Protein AF-V5GCM3-F1 (afdb_monomer)

Structure (mmCIF, N/CA/C/O backbone):
data_AF-V5GCM3-F1
#
_entry.id   AF-V5GCM3-F1
#
loop_
_atom_site.group_PDB
_atom_site.id
_atom_site.type_symbol
_atom_site.label_atom_id
_atom_site.label_alt_id
_atom_site.label_comp_id
_atom_site.label_asym_id
_atom_site.label_entity_id
_atom_site.label_seq_id
_atom_site.pdbx_PDB_ins_code
_atom_site.Cartn_x
_atom_site.Cartn_y
_atom_site.Cartn_z
_atom_site.occupancy
_atom_site.B_iso_or_equiv
_atom_site.auth_seq_id
_atom_site.auth_comp_id
_atom_site.auth_asym_id
_atom_site.auth_atom_id
_atom_site.pdbx_PDB_model_num
ATOM 1 N N . MET A 1 1 ? 3.773 48.897 22.210 1.00 48.25 1 MET A N 1
ATOM 2 C CA . MET A 1 1 ? 3.290 47.614 21.644 1.00 48.25 1 MET A CA 1
ATOM 3 C C . MET A 1 1 ? 1.864 47.351 22.123 1.00 48.25 1 MET A C 1
ATOM 5 O O . MET A 1 1 ? 1.662 47.177 23.318 1.00 48.25 1 MET A O 1
ATOM 9 N N . ALA A 1 2 ? 0.865 47.382 21.236 1.00 51.06 2 ALA A N 1
ATOM 10 C CA . ALA A 1 2 ? -0.542 47.218 21.617 1.00 51.06 2 ALA A CA 1
ATOM 11 C C . ALA A 1 2 ? -0.943 45.730 21.672 1.00 51.06 2 ALA A C 1
ATOM 13 O O . ALA A 1 2 ? -0.817 45.009 20.682 1.00 51.06 2 ALA A O 1
ATOM 14 N N . LYS A 1 3 ? -1.446 45.260 22.822 1.00 57.22 3 LYS A N 1
ATOM 15 C CA . LYS A 1 3 ? -1.990 43.899 22.969 1.00 57.22 3 LYS A CA 1
ATOM 16 C C . LYS A 1 3 ? -3.344 43.802 22.250 1.00 57.22 3 LYS A C 1
ATOM 18 O O . LYS A 1 3 ? -4.313 44.438 22.659 1.00 57.22 3 LYS A O 1
ATOM 23 N N . ARG A 1 4 ? -3.427 42.981 21.195 1.00 59.53 4 ARG A N 1
ATOM 24 C CA . ARG A 1 4 ? -4.690 42.631 20.518 1.00 59.53 4 ARG A CA 1
ATOM 25 C C . ARG A 1 4 ? -5.617 41.890 21.493 1.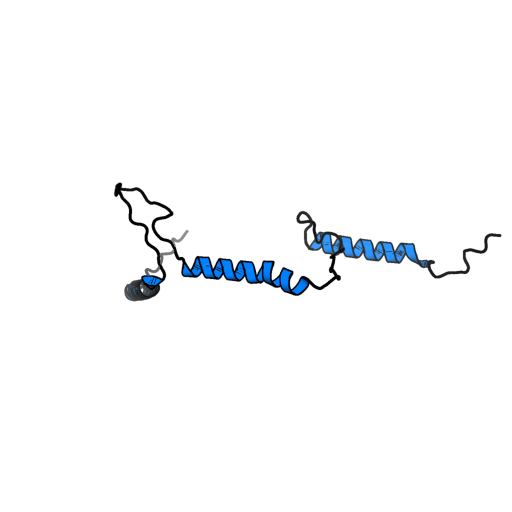00 59.53 4 ARG A C 1
ATOM 27 O O . ARG A 1 4 ? -5.278 40.812 21.973 1.00 59.53 4 ARG A O 1
ATOM 34 N N . LYS A 1 5 ? -6.799 42.451 21.776 1.00 58.69 5 LYS A N 1
ATOM 35 C CA . LYS A 1 5 ? -7.860 41.763 22.532 1.00 58.69 5 LYS A CA 1
ATOM 36 C C . LYS A 1 5 ? -8.508 40.694 21.643 1.00 58.69 5 LYS A C 1
ATOM 38 O O . LYS A 1 5 ? -9.085 41.015 20.607 1.00 58.69 5 LYS A O 1
ATOM 43 N N . ASN A 1 6 ? -8.435 39.430 22.058 1.00 64.94 6 ASN A N 1
ATOM 44 C CA . ASN A 1 6 ? -9.115 38.324 21.381 1.00 64.94 6 ASN A CA 1
ATOM 45 C C . ASN A 1 6 ? -10.638 38.465 21.527 1.00 64.94 6 ASN A C 1
ATOM 47 O O . ASN A 1 6 ? -11.170 38.459 22.638 1.00 64.94 6 ASN A O 1
ATOM 51 N N . LYS A 1 7 ? -11.341 38.571 20.394 1.00 67.69 7 LYS A N 1
ATOM 52 C CA . LYS A 1 7 ? -12.807 38.622 20.334 1.00 67.69 7 LYS A CA 1
ATOM 53 C C . LYS A 1 7 ? -13.359 37.258 20.769 1.00 67.69 7 LYS A C 1
ATOM 55 O O . LYS A 1 7 ? -13.102 36.246 20.115 1.00 67.69 7 LYS A O 1
ATOM 60 N N . ARG A 1 8 ? -14.062 37.210 21.907 1.00 69.81 8 ARG A N 1
ATOM 61 C CA . ARG A 1 8 ? -14.719 35.986 22.397 1.00 69.81 8 ARG A CA 1
ATOM 62 C C . ARG A 1 8 ? -15.796 35.578 21.387 1.00 69.81 8 ARG A C 1
ATOM 64 O O . ARG A 1 8 ? -16.564 36.423 20.936 1.00 69.81 8 ARG A O 1
ATOM 71 N N . LYS A 1 9 ? -15.812 34.302 20.997 1.00 75.94 9 LYS A N 1
ATOM 72 C CA . LYS A 1 9 ? -16.851 33.758 20.110 1.00 75.94 9 LYS A CA 1
ATOM 73 C C . LYS A 1 9 ? -18.193 33.742 20.849 1.00 75.94 9 LYS A C 1
ATOM 75 O O . LYS A 1 9 ? -18.199 33.569 22.066 1.00 75.94 9 LYS A O 1
ATOM 80 N N . SER A 1 10 ? -19.295 33.933 20.123 1.00 82.81 10 SER A N 1
ATOM 81 C CA . SER A 1 10 ? -20.641 33.930 20.706 1.00 82.81 10 SER A CA 1
ATOM 82 C C . SER A 1 10 ? -20.962 32.583 21.358 1.00 82.81 10 SER A C 1
ATOM 84 O O . SER A 1 10 ? -20.473 31.535 20.921 1.00 82.81 10 SER A O 1
ATOM 86 N N . ALA A 1 11 ? -21.781 32.612 22.411 1.00 77.69 11 ALA A N 1
ATOM 87 C CA . ALA A 1 11 ? -22.215 31.408 23.115 1.00 77.69 11 ALA A CA 1
ATOM 88 C C . ALA A 1 11 ? -22.918 30.424 22.160 1.00 77.69 11 ALA A C 1
ATOM 90 O O . ALA A 1 11 ? -22.626 29.229 22.196 1.00 77.69 11 ALA A O 1
ATOM 91 N N . ASP A 1 12 ? -23.713 30.938 21.220 1.00 80.75 12 ASP A N 1
ATOM 92 C CA . ASP A 1 12 ? -24.425 30.142 20.212 1.00 80.75 12 ASP A CA 1
ATOM 93 C C . ASP A 1 12 ? -23.475 29.423 19.249 1.00 80.75 12 ASP A C 1
ATOM 95 O O . ASP A 1 12 ? -23.685 28.262 18.890 1.00 80.75 12 ASP A O 1
ATOM 99 N N . TYR A 1 13 ? -22.360 30.065 18.879 1.00 82.06 13 TYR A N 1
ATOM 100 C CA . TYR A 1 13 ? -21.320 29.425 18.071 1.00 82.06 13 TYR A CA 1
ATOM 101 C C . TYR A 1 13 ? -20.645 28.275 18.833 1.00 82.06 13 TYR A C 1
ATOM 103 O O . TYR A 1 13 ? -20.301 27.243 18.256 1.00 82.06 13 TYR A O 1
ATOM 111 N N . VAL A 1 14 ? -20.439 28.432 20.143 1.00 81.31 14 VAL A N 1
ATOM 112 C CA . VAL A 1 14 ? -19.874 27.367 20.982 1.00 81.31 14 VAL A CA 1
ATOM 113 C C . VAL A 1 14 ? -20.879 26.224 21.162 1.00 81.31 14 VAL A C 1
ATOM 115 O O . VAL A 1 14 ? -20.476 25.061 21.123 1.00 81.31 14 VAL A O 1
ATOM 118 N N . HIS A 1 15 ? -22.170 26.533 21.309 1.00 78.81 15 HIS A N 1
ATOM 119 C CA . HIS A 1 15 ? -23.227 25.540 21.504 1.00 78.81 15 HIS A CA 1
ATOM 120 C C . HIS A 1 15 ? -23.474 24.698 20.244 1.00 78.81 15 HIS A C 1
ATOM 122 O O . HIS A 1 15 ? -23.335 23.476 20.291 1.00 78.81 15 HIS A O 1
ATOM 128 N N . SER A 1 16 ? -23.681 25.345 19.094 1.00 79.00 16 SER A N 1
ATOM 129 C CA . SER A 1 16 ? -23.848 24.677 17.790 1.00 79.00 16 SER A CA 1
ATOM 130 C C . SER A 1 16 ? -22.640 23.809 17.407 1.00 79.00 16 SER A C 1
ATOM 132 O O . SER A 1 16 ? -22.768 22.689 16.897 1.00 79.00 16 SER A O 1
ATOM 134 N N . LYS A 1 17 ? -21.423 24.269 17.725 1.00 75.81 17 LYS A N 1
ATOM 135 C CA . LYS A 1 17 ? -20.209 23.466 17.537 1.00 75.81 17 LYS A CA 1
ATOM 136 C C . LYS A 1 17 ? -20.153 22.254 18.475 1.00 75.81 17 LYS A C 1
ATOM 138 O O . LYS A 1 17 ? -19.615 21.219 18.096 1.00 75.81 17 LYS A O 1
ATOM 143 N N . LYS A 1 18 ? -20.700 22.347 19.687 1.00 71.38 18 LYS A N 1
ATOM 144 C CA . LYS A 1 18 ? -20.746 21.233 20.647 1.00 71.38 18 LYS A CA 1
ATOM 145 C C . LYS A 1 18 ? -21.787 20.181 20.250 1.00 71.38 18 LYS A C 1
ATOM 147 O O . LYS A 1 18 ? -21.514 18.989 20.386 1.00 71.38 18 LYS A O 1
ATOM 152 N N . GLU A 1 19 ? -22.934 20.597 19.721 1.00 67.00 19 GLU A N 1
ATOM 153 C CA . GLU A 1 19 ? -23.985 19.693 19.231 1.00 67.00 19 GLU A CA 1
ATOM 154 C C . GLU A 1 19 ? -23.562 18.925 17.976 1.00 67.00 19 GLU A C 1
ATOM 156 O O . GLU A 1 19 ? -23.672 17.700 17.935 1.00 67.00 19 GLU A O 1
ATOM 161 N N . SER A 1 20 ? -22.961 19.610 17.000 1.00 64.12 20 SER A N 1
ATOM 162 C CA . SER A 1 20 ? -22.442 18.976 15.776 1.00 64.12 20 SER A CA 1
ATOM 163 C C . SER A 1 20 ? -21.286 17.996 16.018 1.00 64.12 20 SER A C 1
ATOM 165 O O . SER A 1 20 ? -21.023 17.127 15.187 1.00 64.12 20 SER A O 1
ATOM 167 N N . VAL A 1 21 ? -20.584 18.109 17.149 1.00 62.62 21 VAL A N 1
ATOM 168 C CA . VAL A 1 21 ? -19.566 17.138 17.580 1.00 62.62 21 VAL A CA 1
ATOM 169 C C . VAL A 1 21 ? -20.207 15.958 18.316 1.00 62.62 21 VAL A C 1
ATOM 171 O O . VAL A 1 21 ? -19.752 14.830 18.150 1.00 62.62 21 VAL A O 1
ATOM 174 N N . LYS A 1 22 ? -21.283 16.169 19.087 1.00 60.91 22 LYS A N 1
ATOM 175 C CA . LYS A 1 22 ? -22.017 15.081 19.755 1.00 60.91 22 LYS A CA 1
ATOM 176 C C . LYS A 1 22 ? -22.709 14.143 18.762 1.00 60.91 22 LYS A C 1
ATOM 178 O O . LYS A 1 22 ? -22.630 12.933 18.949 1.00 60.91 22 LYS A O 1
ATOM 183 N N . SER A 1 23 ? -23.323 14.672 17.702 1.00 59.19 23 SER A N 1
ATOM 184 C CA . SER A 1 23 ? -24.046 13.855 16.713 1.00 59.19 23 SER A CA 1
ATOM 185 C C . SER A 1 23 ? -23.135 12.970 15.854 1.00 59.19 23 SER A C 1
ATOM 187 O O . SER A 1 23 ? -23.561 11.920 15.388 1.00 59.19 23 SER A O 1
ATOM 189 N N . LYS A 1 24 ? -21.857 13.335 15.694 1.00 59.56 24 LYS A N 1
ATOM 190 C CA . LYS A 1 24 ? -20.865 12.544 14.941 1.00 59.56 24 LYS A CA 1
ATOM 191 C C . LYS A 1 24 ? -20.267 11.373 15.728 1.00 59.56 24 LYS A C 1
ATOM 193 O O . LYS A 1 24 ? -19.614 10.522 15.136 1.00 59.56 24 LYS A O 1
ATOM 198 N N . ASN A 1 25 ? -20.456 11.339 17.048 1.00 57.78 25 ASN A N 1
ATOM 199 C CA . ASN A 1 25 ? -19.747 10.417 17.941 1.00 57.78 25 ASN A CA 1
ATOM 200 C C . ASN A 1 25 ? -20.546 9.167 18.331 1.00 57.78 25 ASN A C 1
ATOM 202 O O . ASN A 1 25 ? -19.994 8.289 18.995 1.00 57.78 25 ASN A O 1
ATOM 206 N N . VAL A 1 26 ? -21.813 9.051 17.929 1.00 65.81 26 VAL A N 1
ATOM 207 C CA . VAL A 1 26 ? -22.587 7.821 18.144 1.00 65.81 26 VAL A CA 1
ATOM 208 C C . VAL A 1 26 ? -22.353 6.900 16.952 1.00 65.81 26 VAL A C 1
ATOM 210 O O . VAL A 1 26 ? -23.184 6.767 16.060 1.00 65.81 26 VAL A O 1
ATOM 213 N N . MET A 1 27 ? -21.163 6.301 16.908 1.00 71.75 27 MET A N 1
ATOM 214 C CA . MET A 1 27 ? -20.925 5.155 16.033 1.00 71.75 27 MET A CA 1
ATOM 215 C C . MET A 1 27 ? -21.878 4.035 16.454 1.00 71.75 27 MET A C 1
ATOM 217 O O . MET A 1 27 ? -22.128 3.848 17.649 1.00 71.75 27 MET A O 1
ATOM 221 N N . ASN A 1 28 ? -22.420 3.310 15.480 1.00 84.50 28 ASN A N 1
ATOM 222 C CA . ASN A 1 28 ? -23.341 2.213 15.742 1.00 84.50 28 ASN A CA 1
ATOM 223 C C . ASN A 1 28 ? -22.690 1.206 16.722 1.00 84.50 28 ASN A C 1
ATOM 225 O O . ASN A 1 28 ? -21.566 0.765 16.462 1.00 84.50 28 ASN A O 1
ATOM 229 N N . PRO A 1 29 ? -23.354 0.816 17.829 1.00 88.62 29 PRO A N 1
ATOM 230 C CA . PRO A 1 29 ? -22.801 -0.131 18.798 1.00 88.62 29 PRO A CA 1
ATOM 231 C C . PRO A 1 29 ? -22.311 -1.451 18.186 1.00 88.62 29 PRO A C 1
ATOM 233 O O . PRO A 1 29 ? -21.339 -2.018 18.676 1.00 88.62 29 PRO A O 1
ATOM 236 N N . PHE A 1 30 ? -22.919 -1.914 17.088 1.00 87.56 30 PHE A N 1
ATOM 237 C CA . PHE A 1 30 ? -22.505 -3.140 16.392 1.00 87.56 30 PHE A CA 1
ATOM 238 C C . PHE A 1 30 ? -21.183 -3.006 15.620 1.00 87.56 30 PHE A C 1
ATOM 240 O O . PHE A 1 30 ? -20.575 -4.008 15.238 1.00 87.56 30 PHE A O 1
ATOM 247 N N . GLU A 1 31 ? -20.706 -1.783 15.389 1.00 88.69 31 GLU A N 1
ATOM 248 C CA . GLU A 1 31 ? -19.427 -1.530 14.722 1.00 88.69 31 GLU A CA 1
ATOM 249 C C . GLU A 1 31 ? -18.237 -1.564 15.689 1.00 88.69 31 GLU A C 1
ATOM 251 O O . GLU A 1 31 ? -17.088 -1.628 15.241 1.00 88.69 31 GLU A O 1
ATOM 256 N N . ILE A 1 32 ? -18.496 -1.553 17.001 1.00 89.44 32 ILE A N 1
ATOM 257 C CA . ILE A 1 32 ? -17.484 -1.494 18.056 1.00 89.44 32 ILE A CA 1
ATOM 258 C C . ILE A 1 32 ? -17.474 -2.813 18.832 1.00 89.44 32 ILE A C 1
ATOM 260 O O . ILE A 1 32 ? -18.479 -3.251 19.378 1.00 89.44 32 ILE A O 1
ATOM 264 N N . HIS A 1 33 ? -16.299 -3.424 18.947 1.00 90.56 33 HIS A N 1
ATOM 265 C CA . HIS A 1 33 ? -16.063 -4.524 19.874 1.00 90.56 33 HIS A CA 1
ATOM 266 C C . HIS A 1 33 ? -15.478 -3.972 21.175 1.00 90.56 33 HIS A C 1
ATOM 268 O O . HIS A 1 33 ? -14.441 -3.311 21.141 1.00 90.56 33 HIS A O 1
ATOM 274 N N . VAL A 1 34 ? -16.127 -4.224 22.310 1.00 90.19 34 VAL A N 1
ATOM 275 C CA . VAL A 1 34 ? -15.678 -3.757 23.630 1.00 90.19 34 VAL A CA 1
ATOM 276 C C . VAL A 1 34 ? -15.200 -4.950 24.447 1.00 90.19 34 VAL A C 1
ATOM 278 O O . VAL A 1 34 ? -15.946 -5.909 24.638 1.00 90.19 34 VAL A O 1
ATOM 281 N N . ASN A 1 35 ? -13.971 -4.876 24.953 1.00 89.56 35 ASN A N 1
ATOM 282 C CA . ASN A 1 35 ? -13.419 -5.894 25.838 1.00 89.56 35 ASN A CA 1
ATOM 283 C C . ASN A 1 35 ? -13.872 -5.639 27.279 1.00 89.56 35 ASN A C 1
ATOM 285 O O . ASN A 1 35 ? -13.799 -4.513 27.772 1.00 89.56 35 ASN A O 1
ATOM 289 N N . LYS A 1 36 ? -14.314 -6.690 27.978 1.00 88.56 36 LYS A N 1
ATOM 290 C CA . LYS A 1 36 ? -14.671 -6.596 29.398 1.00 88.56 36 LYS A CA 1
ATOM 291 C C . LYS A 1 36 ? -13.411 -6.690 30.256 1.00 88.56 36 LYS A C 1
ATOM 293 O O . LYS A 1 36 ? -12.714 -7.704 30.235 1.00 88.56 36 LYS A O 1
ATOM 298 N N . GLU A 1 37 ? -13.139 -5.653 31.040 1.00 89.19 37 GLU A N 1
ATOM 299 C CA . GLU A 1 37 ? -12.095 -5.707 32.061 1.00 89.19 37 GLU A CA 1
ATOM 300 C C . GLU A 1 37 ? -12.536 -6.607 33.219 1.00 89.19 37 GLU A C 1
ATOM 302 O O . GLU A 1 37 ? -13.656 -6.493 33.719 1.00 89.19 37 GLU A O 1
ATOM 307 N N . LYS A 1 38 ? -11.649 -7.507 33.658 1.00 89.25 38 LYS A N 1
ATOM 308 C CA . LYS A 1 38 ? -11.912 -8.359 34.828 1.00 89.25 38 LYS A CA 1
ATOM 309 C C . LYS A 1 38 ? -11.858 -7.559 36.133 1.00 89.25 38 LYS A C 1
ATOM 311 O O . LYS A 1 38 ? -12.677 -7.779 37.014 1.00 89.25 38 LYS A O 1
ATOM 316 N N . LEU A 1 39 ? -10.894 -6.642 36.240 1.00 90.06 39 LEU A N 1
ATOM 317 C CA . LEU A 1 39 ? -10.648 -5.802 37.411 1.00 90.06 39 LEU A CA 1
ATOM 318 C C . LEU A 1 39 ? -10.434 -4.361 36.949 1.00 90.06 39 LEU A C 1
ATOM 320 O O . LEU A 1 39 ? -9.523 -4.091 36.165 1.00 90.06 39 LEU A O 1
ATOM 324 N N . ARG A 1 40 ? -11.260 -3.441 37.450 1.00 87.31 40 ARG A N 1
ATOM 325 C CA . ARG A 1 40 ? -11.186 -2.019 37.113 1.00 87.31 40 ARG A CA 1
ATOM 326 C C . ARG A 1 40 ? -10.220 -1.319 38.064 1.00 87.31 40 ARG A C 1
ATOM 328 O O . ARG A 1 40 ? -10.555 -1.065 39.218 1.00 87.31 40 ARG A O 1
ATOM 335 N N . VAL A 1 41 ? -9.034 -0.979 37.568 1.00 89.69 41 VAL A N 1
ATOM 336 C CA . VAL A 1 41 ? -8.042 -0.199 38.322 1.00 89.69 41 VAL A CA 1
ATOM 337 C C . VAL A 1 41 ? -8.235 1.284 38.015 1.00 89.69 41 VAL A C 1
ATOM 339 O O . VAL A 1 41 ? -8.232 1.691 36.852 1.00 89.69 41 VAL A O 1
ATOM 342 N N . LEU A 1 42 ? -8.407 2.107 39.052 1.00 89.88 42 LEU A N 1
ATOM 343 C CA . LEU A 1 42 ? -8.599 3.546 38.882 1.00 89.88 42 LEU A CA 1
ATOM 344 C C . LEU A 1 42 ? -7.364 4.180 38.218 1.00 89.88 42 LEU A C 1
ATOM 346 O O . LEU A 1 42 ? -6.232 3.931 38.619 1.00 89.88 42 LEU A O 1
ATOM 350 N N . GLY A 1 43 ? -7.584 4.995 37.185 1.00 87.62 43 GLY A N 1
ATOM 351 C CA . GLY A 1 43 ? -6.516 5.716 36.482 1.00 87.62 43 GLY A CA 1
ATOM 352 C C . GLY A 1 43 ? -5.789 4.924 35.388 1.00 87.62 43 GLY A C 1
ATOM 353 O O . GLY A 1 43 ? -5.034 5.521 34.619 1.00 87.62 43 GLY A O 1
ATOM 354 N N . LYS A 1 44 ? -6.044 3.618 35.236 1.00 87.88 44 LYS A N 1
ATOM 355 C CA . LYS A 1 44 ? -5.466 2.822 34.145 1.00 87.88 44 LYS A CA 1
ATOM 356 C C . LYS A 1 44 ? -6.256 3.043 32.850 1.00 87.88 44 LYS A C 1
ATOM 358 O O . LYS A 1 44 ? -7.456 2.805 32.806 1.00 87.88 44 LYS A O 1
ATOM 363 N N . LYS A 1 45 ? -5.581 3.496 31.787 1.00 83.69 45 LYS A N 1
ATOM 364 C CA . LYS A 1 45 ? -6.135 3.558 30.422 1.00 83.69 45 LYS A CA 1
ATOM 365 C C . LYS A 1 45 ? -5.498 2.460 29.589 1.00 83.69 45 LYS A C 1
ATOM 367 O O . LYS A 1 45 ? -4.287 2.501 29.361 1.00 83.69 45 LYS A O 1
ATOM 372 N N . GLN A 1 46 ? -6.284 1.493 29.136 1.00 83.44 46 GLN A N 1
ATOM 373 C CA . GLN A 1 46 ? -5.770 0.400 28.330 1.00 83.44 46 GLN A CA 1
ATOM 374 C C . GLN A 1 46 ? -6.028 0.688 26.842 1.00 83.44 46 GLN A C 1
ATOM 376 O O . GLN A 1 46 ? -7.083 1.140 26.408 1.00 83.44 46 GLN A O 1
ATOM 381 N N . LYS A 1 47 ? -4.996 0.491 26.013 1.00 83.31 47 LYS A N 1
ATOM 382 C CA . LYS A 1 47 ? -5.060 0.807 24.571 1.00 83.31 47 LYS A CA 1
ATOM 383 C C . LYS A 1 47 ? -6.027 -0.110 23.807 1.00 83.31 47 LYS A C 1
ATOM 385 O O . LYS A 1 47 ? -6.363 0.170 22.662 1.00 83.31 47 LYS A O 1
ATOM 390 N N . ASN A 1 48 ? -6.463 -1.191 24.450 1.00 85.25 48 ASN A N 1
ATOM 391 C CA . ASN A 1 48 ? -7.144 -2.326 23.841 1.00 85.25 48 ASN A CA 1
ATOM 392 C C . ASN A 1 48 ? -8.592 -2.453 24.348 1.00 85.25 48 ASN A C 1
ATOM 394 O O . ASN A 1 48 ? -9.181 -3.527 24.245 1.00 85.25 48 ASN A O 1
ATOM 398 N N . ASP A 1 49 ? -9.153 -1.395 24.934 1.00 84.69 49 ASP A N 1
ATOM 399 C CA . ASP A 1 49 ? -10.484 -1.428 25.560 1.00 84.69 49 ASP A CA 1
ATOM 400 C C . ASP A 1 49 ? -11.592 -1.603 24.527 1.00 84.69 49 ASP A C 1
ATOM 402 O O . ASP A 1 49 ? -12.619 -2.235 24.783 1.00 84.69 49 ASP A O 1
ATOM 406 N N . ARG A 1 50 ? -11.375 -1.040 23.334 1.00 87.38 50 ARG A N 1
ATOM 407 C CA . ARG A 1 50 ? -12.320 -1.082 22.223 1.00 87.38 50 ARG A CA 1
ATOM 408 C C . ARG A 1 50 ? -11.588 -1.286 20.906 1.00 87.38 50 ARG A C 1
ATOM 410 O O . ARG A 1 50 ? -10.552 -0.673 20.660 1.00 87.38 50 ARG A O 1
ATOM 417 N N . GLY A 1 51 ? -12.154 -2.120 20.046 1.00 90.06 51 GLY A N 1
ATOM 418 C CA . GLY A 1 51 ? -11.728 -2.314 18.667 1.00 90.06 51 GLY A CA 1
ATOM 419 C C . GLY A 1 51 ? -12.844 -1.957 17.693 1.00 90.06 51 GLY A C 1
ATOM 420 O O . GLY A 1 51 ? -14.021 -2.049 18.028 1.00 90.06 51 GLY A O 1
ATOM 421 N N . VAL A 1 52 ? -12.475 -1.590 16.464 1.00 91.88 52 VAL A N 1
ATOM 422 C CA . VAL A 1 52 ? -13.426 -1.347 15.367 1.00 91.88 52 VAL A CA 1
ATOM 423 C C . VAL A 1 52 ? -13.232 -2.430 14.295 1.00 91.88 52 VAL A C 1
ATOM 425 O O . VAL A 1 52 ? -12.469 -2.235 13.339 1.00 91.88 52 VAL A O 1
ATOM 428 N N . PRO A 1 53 ? -13.841 -3.623 14.462 1.00 92.94 53 PRO A N 1
ATOM 429 C CA . PRO A 1 53 ? -13.611 -4.765 13.577 1.00 92.94 53 PRO A CA 1
ATOM 430 C C . PRO A 1 53 ? -13.993 -4.488 12.119 1.00 92.94 53 PRO A C 1
ATOM 432 O O . PRO A 1 53 ? -13.306 -4.970 11.220 1.00 92.94 53 PRO A O 1
ATOM 435 N N . GLY A 1 54 ? -15.037 -3.688 11.863 1.00 93.19 54 GLY A N 1
ATOM 436 C CA . GLY A 1 54 ? -15.462 -3.327 10.504 1.00 93.19 54 GLY A CA 1
ATOM 437 C C . GLY A 1 54 ? -14.359 -2.624 9.707 1.00 93.19 54 GLY A C 1
ATOM 438 O O . GLY A 1 54 ? -13.980 -3.083 8.628 1.00 93.19 54 GLY A O 1
ATOM 439 N N . ILE A 1 55 ? -13.770 -1.573 10.285 1.00 92.19 55 ILE A N 1
ATOM 440 C CA . ILE A 1 55 ? -12.678 -0.805 9.666 1.00 92.19 55 ILE A CA 1
ATOM 441 C C . ILE A 1 55 ? -11.435 -1.680 9.476 1.00 92.19 55 ILE A C 1
ATOM 443 O O . ILE A 1 55 ? -10.817 -1.665 8.410 1.00 92.19 55 ILE A O 1
ATOM 447 N N . SER A 1 56 ? -11.081 -2.481 10.487 1.00 94.38 56 SER A N 1
ATOM 448 C CA . SER A 1 56 ? -9.928 -3.385 10.412 1.00 94.38 56 SER A CA 1
ATOM 449 C C . SER A 1 56 ? -10.072 -4.402 9.271 1.00 94.38 56 SER A C 1
ATOM 451 O O . SER A 1 56 ? -9.162 -4.557 8.449 1.00 94.38 56 SER A O 1
ATOM 453 N N . ARG A 1 57 ? -11.250 -5.033 9.143 1.00 96.31 57 ARG A N 1
ATOM 454 C CA . ARG A 1 57 ? -11.557 -5.960 8.042 1.00 96.31 57 ARG A CA 1
ATOM 455 C C . ARG A 1 57 ? -11.525 -5.267 6.683 1.00 96.31 57 ARG A C 1
ATOM 457 O O . ARG A 1 57 ? -10.914 -5.800 5.757 1.00 96.31 57 ARG A O 1
ATOM 464 N N . ALA A 1 58 ? -12.120 -4.080 6.563 1.00 96.69 58 ALA A N 1
ATOM 465 C CA . ALA A 1 58 ? -12.108 -3.309 5.322 1.00 96.69 58 ALA A CA 1
ATOM 466 C C . ALA A 1 58 ? -10.674 -2.976 4.877 1.00 96.69 58 ALA A C 1
ATOM 468 O O . ALA A 1 58 ? -10.311 -3.219 3.724 1.00 96.69 58 ALA A O 1
ATOM 469 N N . LYS A 1 59 ? -9.821 -2.526 5.806 1.00 97.38 59 LYS A N 1
ATOM 470 C CA . LYS A 1 59 ? -8.399 -2.258 5.549 1.00 97.38 59 LYS A CA 1
ATOM 471 C C . LYS A 1 59 ? -7.647 -3.520 5.118 1.00 97.38 59 LYS A C 1
ATOM 473 O O . LYS A 1 59 ? -6.848 -3.473 4.183 1.00 97.38 59 LYS A O 1
ATOM 478 N N . ALA A 1 60 ? -7.912 -4.660 5.757 1.00 98.00 60 ALA A N 1
ATOM 479 C CA . ALA A 1 60 ? -7.309 -5.935 5.372 1.00 98.00 60 ALA A CA 1
ATOM 480 C C . ALA A 1 60 ? -7.732 -6.372 3.958 1.00 98.00 60 ALA A C 1
ATOM 482 O O . ALA A 1 60 ? -6.892 -6.805 3.171 1.00 98.00 60 ALA A O 1
ATOM 483 N N . ILE A 1 61 ? -9.011 -6.215 3.601 1.00 98.00 61 ILE A N 1
ATOM 484 C CA . ILE A 1 61 ? -9.512 -6.487 2.245 1.00 98.00 61 ILE A CA 1
ATOM 485 C C . ILE A 1 61 ? -8.855 -5.548 1.231 1.00 98.00 61 ILE A C 1
ATOM 487 O O . ILE A 1 61 ? -8.388 -6.011 0.193 1.00 98.00 61 ILE A O 1
ATOM 491 N N . GLN A 1 62 ? -8.759 -4.250 1.531 1.00 98.12 62 GLN A N 1
ATOM 492 C CA . GLN A 1 62 ? -8.055 -3.298 0.674 1.00 98.12 62 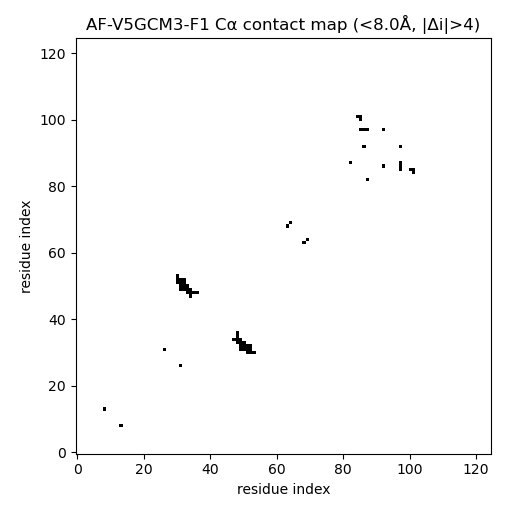GLN A CA 1
ATOM 493 C C . GLN A 1 62 ? -6.599 -3.721 0.467 1.00 98.12 62 GLN A C 1
ATOM 495 O O . GLN A 1 62 ? -6.159 -3.788 -0.677 1.00 98.12 62 GLN A O 1
ATOM 500 N N . LYS A 1 63 ? -5.874 -4.110 1.522 1.00 98.06 63 LYS A N 1
ATOM 501 C CA . LYS A 1 63 ? -4.497 -4.613 1.393 1.00 98.06 63 LYS A CA 1
ATOM 502 C C . LYS A 1 63 ? -4.418 -5.810 0.438 1.00 98.06 63 LYS A C 1
ATOM 504 O O . LYS A 1 63 ? -3.611 -5.783 -0.485 1.00 98.06 63 LYS A O 1
ATOM 509 N N . ARG A 1 64 ? -5.308 -6.801 0.581 1.00 98.19 64 ARG A N 1
ATOM 510 C CA . ARG A 1 64 ? -5.378 -7.966 -0.327 1.00 98.19 64 ARG A CA 1
ATOM 511 C C . ARG A 1 64 ? -5.678 -7.572 -1.775 1.00 98.19 64 ARG A C 1
ATOM 513 O O . ARG A 1 64 ? -5.086 -8.138 -2.687 1.00 98.19 64 ARG A O 1
ATOM 520 N N . LYS A 1 65 ? -6.550 -6.580 -1.997 1.00 97.81 65 LYS A N 1
ATOM 521 C CA . LYS A 1 65 ? -6.837 -6.041 -3.340 1.00 97.81 65 LYS A CA 1
ATOM 522 C C . LYS A 1 65 ? -5.605 -5.400 -3.998 1.00 97.81 65 LYS A C 1
ATOM 524 O O . LYS A 1 65 ? -5.504 -5.423 -5.218 1.00 97.81 65 LYS A O 1
ATOM 529 N N . HIS A 1 66 ? -4.681 -4.836 -3.219 1.00 97.12 66 HIS A N 1
ATOM 530 C CA . HIS A 1 66 ? -3.477 -4.192 -3.757 1.00 97.12 66 HIS A CA 1
ATOM 531 C C . HIS A 1 66 ? -2.303 -5.166 -3.938 1.00 97.12 66 HIS A C 1
ATOM 533 O O . HIS A 1 66 ? -1.482 -4.949 -4.827 1.00 97.12 66 HIS A O 1
ATOM 539 N N . THR A 1 67 ? -2.226 -6.226 -3.125 1.00 96.44 67 THR A N 1
ATOM 540 C CA . THR A 1 67 ? -1.153 -7.233 -3.188 1.00 96.44 67 THR A CA 1
ATOM 541 C C . THR A 1 67 ? -1.611 -8.497 -3.919 1.00 96.44 67 THR A C 1
ATOM 543 O O . THR A 1 67 ? -1.401 -8.620 -5.123 1.00 96.44 67 THR A O 1
ATOM 546 N N . LEU A 1 68 ? -2.336 -9.383 -3.231 1.00 97.12 68 LEU A N 1
ATOM 547 C CA . LEU A 1 68 ? -2.715 -10.715 -3.712 1.00 97.12 68 LEU A CA 1
ATOM 548 C C . LEU A 1 68 ? -3.527 -10.668 -5.005 1.00 97.12 68 LEU A C 1
ATOM 550 O O . LEU A 1 68 ? -3.288 -11.447 -5.916 1.00 97.12 68 LEU A O 1
ATOM 554 N N . LEU A 1 69 ? -4.479 -9.740 -5.119 1.00 97.44 69 L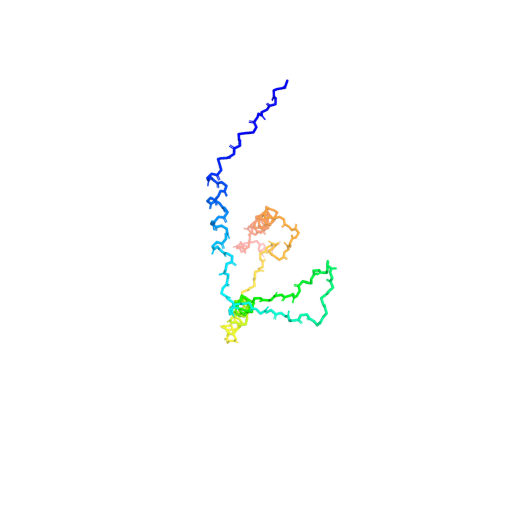EU A N 1
ATOM 555 C CA . LEU A 1 69 ? -5.277 -9.616 -6.341 1.00 97.44 69 LEU A CA 1
ATOM 556 C C . LEU A 1 69 ? -4.415 -9.190 -7.538 1.00 97.44 69 LEU A C 1
ATOM 558 O O . LEU A 1 69 ? -4.664 -9.623 -8.662 1.00 97.44 69 LEU A O 1
ATOM 562 N N . LYS A 1 70 ? -3.413 -8.335 -7.312 1.00 95.06 70 LYS A N 1
ATOM 563 C CA . LYS A 1 70 ? -2.485 -7.906 -8.362 1.00 95.06 70 LYS A CA 1
ATOM 564 C C . LYS A 1 70 ? -1.590 -9.065 -8.800 1.00 95.06 70 LYS A C 1
ATOM 566 O O . LYS A 1 70 ? -1.392 -9.241 -9.998 1.00 95.06 70 LYS A O 1
ATOM 571 N N . GLU A 1 71 ? -1.106 -9.853 -7.845 1.00 93.44 71 GLU A N 1
ATOM 572 C CA . GLU A 1 71 ? -0.320 -11.068 -8.089 1.00 93.44 71 GLU A CA 1
ATOM 573 C C . GLU A 1 71 ? -1.140 -12.122 -8.841 1.00 93.44 71 GLU A C 1
ATOM 575 O O . GLU A 1 71 ? -0.699 -12.611 -9.874 1.00 93.44 71 GLU A O 1
ATOM 580 N N . TYR A 1 72 ? -2.374 -12.384 -8.406 1.00 96.56 72 TYR A N 1
ATOM 581 C CA . TYR A 1 72 ? -3.289 -13.322 -9.058 1.00 96.56 72 TYR A CA 1
ATOM 582 C C . TYR A 1 72 ? -3.574 -12.941 -10.518 1.00 96.56 72 TYR A C 1
ATOM 584 O O . TYR A 1 72 ? -3.450 -13.769 -11.415 1.00 96.56 72 TYR A O 1
ATOM 592 N N . LYS A 1 73 ? -3.856 -11.659 -10.792 1.00 94.25 73 LYS A N 1
ATOM 593 C CA . LYS A 1 73 ? -4.022 -11.147 -12.168 1.00 94.25 73 LYS A CA 1
ATOM 594 C C . LYS A 1 73 ? -2.757 -11.283 -13.028 1.00 94.25 73 LYS A C 1
ATOM 596 O O . LYS A 1 73 ? -2.842 -11.206 -14.254 1.00 94.25 73 LYS A O 1
ATOM 601 N N . GLY A 1 74 ? -1.591 -11.405 -12.398 1.00 92.62 74 GLY A N 1
ATOM 602 C CA . GLY A 1 74 ? -0.299 -11.601 -13.047 1.00 92.62 74 GLY A CA 1
ATOM 603 C C . GLY A 1 74 ? 0.164 -13.057 -13.109 1.00 92.62 74 GLY A C 1
ATOM 604 O O . GLY A 1 74 ? 1.186 -13.298 -13.735 1.00 92.62 74 GLY A O 1
ATOM 605 N N . LEU A 1 75 ? -0.558 -14.013 -12.510 1.00 92.69 75 LEU A N 1
ATOM 606 C CA . LEU A 1 75 ? -0.090 -15.394 -12.323 1.00 92.69 75 LEU A CA 1
ATOM 607 C C . LEU A 1 75 ? 0.282 -16.088 -13.642 1.00 92.69 75 LEU A C 1
ATOM 609 O O . LEU A 1 75 ? 1.286 -16.785 -13.713 1.00 92.69 75 LEU A O 1
ATOM 613 N N . HIS A 1 76 ? -0.502 -15.857 -14.695 1.00 94.31 76 HIS A N 1
ATOM 614 C CA . HIS A 1 76 ? -0.280 -16.445 -16.021 1.00 94.31 76 HIS A CA 1
ATOM 615 C C . HIS A 1 76 ? 0.492 -15.520 -16.978 1.00 94.31 76 HIS A C 1
ATOM 617 O O . HIS A 1 76 ? 0.545 -15.776 -18.178 1.00 94.31 76 HIS A O 1
ATOM 623 N N . LYS A 1 77 ? 1.070 -14.420 -16.477 1.00 93.31 77 LYS A N 1
ATOM 624 C CA . LYS A 1 77 ? 1.855 -13.482 -17.285 1.00 93.31 77 LYS A CA 1
ATOM 625 C C . LYS A 1 77 ? 3.342 -13.761 -17.108 1.00 93.31 77 LYS A C 1
ATOM 627 O O . LYS A 1 77 ? 3.874 -13.643 -16.011 1.00 93.31 77 LYS A O 1
ATOM 632 N N . SER A 1 78 ? 4.027 -14.062 -18.206 1.00 91.06 78 SER A N 1
ATOM 633 C CA . SER A 1 78 ? 5.484 -14.238 -18.225 1.00 91.06 78 SER A CA 1
ATOM 634 C C . SER A 1 78 ? 6.251 -12.911 -18.320 1.00 91.06 78 SER A C 1
ATOM 636 O O . SER A 1 78 ? 7.445 -12.863 -18.029 1.00 91.06 78 SER A O 1
ATOM 638 N N . ASN A 1 79 ? 5.590 -11.813 -18.707 1.00 89.50 79 ASN A N 1
ATOM 639 C CA . ASN A 1 79 ? 6.231 -10.514 -18.881 1.00 89.50 79 ASN A CA 1
ATOM 640 C C . ASN A 1 79 ? 6.304 -9.710 -17.570 1.00 89.50 79 ASN A C 1
ATOM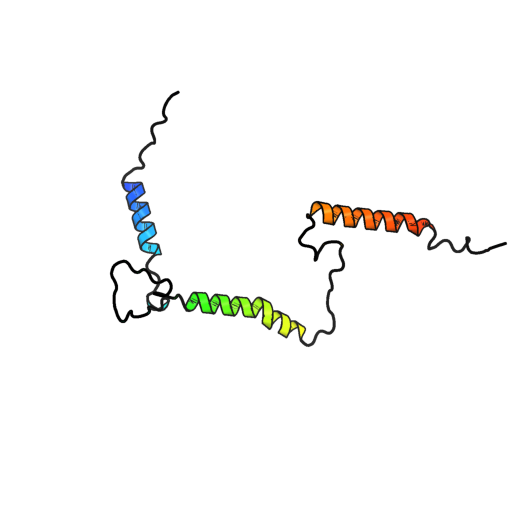 642 O O . ASN A 1 79 ? 5.315 -9.503 -16.869 1.00 89.50 79 ASN A O 1
ATOM 646 N N . LYS A 1 80 ? 7.495 -9.181 -17.260 1.00 87.44 80 LYS A N 1
ATOM 647 C CA . LYS A 1 80 ? 7.728 -8.302 -16.107 1.00 87.44 80 LYS A CA 1
ATOM 648 C C . LYS A 1 80 ? 8.306 -6.971 -16.567 1.00 87.44 80 LYS A C 1
ATOM 650 O O . LYS A 1 80 ? 9.400 -6.920 -17.122 1.00 87.44 80 LYS A O 1
ATOM 655 N N . PHE A 1 81 ? 7.599 -5.879 -16.286 1.00 87.81 81 PHE A N 1
ATOM 656 C CA . PHE A 1 81 ? 8.149 -4.540 -16.474 1.00 87.81 81 PHE A CA 1
ATOM 657 C C . PHE A 1 81 ? 9.186 -4.256 -15.382 1.00 87.81 81 PHE A C 1
ATOM 659 O O . PHE A 1 81 ? 8.867 -4.259 -14.191 1.00 87.81 81 PHE A O 1
ATOM 666 N N . MET A 1 82 ? 10.432 -4.027 -15.788 1.00 89.44 82 MET A N 1
ATOM 667 C CA . MET A 1 82 ? 11.528 -3.663 -14.894 1.00 89.44 82 MET A CA 1
ATOM 668 C C . MET A 1 82 ? 11.953 -2.232 -15.197 1.00 89.44 82 MET A C 1
ATOM 670 O O . MET A 1 82 ? 12.539 -1.971 -16.245 1.00 89.44 82 MET A O 1
ATOM 674 N N . ASP A 1 83 ? 11.687 -1.315 -14.267 1.00 91.44 83 ASP A N 1
ATOM 675 C CA . ASP A 1 83 ? 12.152 0.063 -14.395 1.00 91.44 83 ASP A CA 1
ATOM 676 C C . A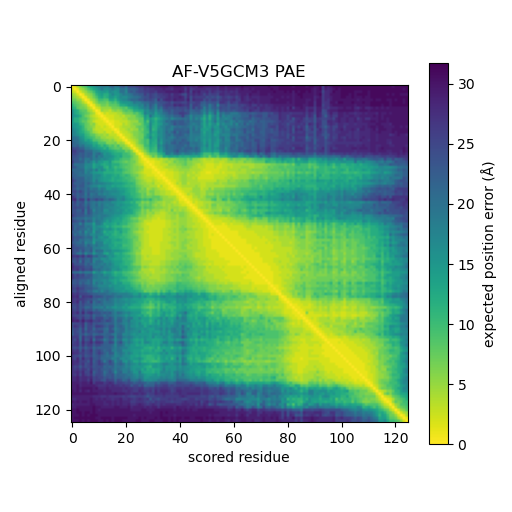SP A 1 83 ? 13.676 0.124 -14.198 1.00 91.44 83 ASP A C 1
ATOM 678 O O . ASP A 1 83 ? 14.191 -0.164 -13.110 1.00 91.44 83 ASP A O 1
ATOM 682 N N . LYS A 1 84 ? 14.386 0.440 -15.287 1.00 91.19 84 LYS A N 1
ATOM 683 C CA . LYS A 1 84 ? 15.848 0.593 -15.348 1.00 91.19 84 LYS A CA 1
ATOM 684 C C . LYS A 1 84 ? 16.285 2.063 -15.373 1.00 91.19 84 LYS A C 1
ATOM 686 O O . LYS A 1 84 ? 17.457 2.338 -15.620 1.00 91.19 84 LYS A O 1
ATOM 691 N N . ARG A 1 85 ? 15.373 3.021 -15.160 1.00 91.00 85 ARG A N 1
ATOM 692 C CA . ARG A 1 85 ? 15.726 4.447 -15.134 1.00 91.00 85 ARG A CA 1
ATOM 693 C C . ARG A 1 85 ? 16.694 4.735 -13.984 1.00 91.00 85 ARG A C 1
ATOM 695 O O . ARG A 1 85 ? 16.555 4.198 -12.883 1.00 91.00 85 ARG A O 1
ATOM 702 N N . ILE A 1 86 ? 17.661 5.617 -14.240 1.00 91.62 86 ILE A N 1
ATOM 703 C CA . ILE A 1 86 ? 18.674 6.016 -13.254 1.00 91.62 86 ILE A CA 1
ATOM 704 C C . ILE A 1 86 ? 17.973 6.605 -12.021 1.00 91.62 86 ILE A C 1
ATOM 706 O O . ILE A 1 86 ? 17.069 7.441 -12.146 1.00 91.62 86 ILE A O 1
ATOM 710 N N . GLY A 1 87 ? 18.370 6.115 -10.844 1.00 90.00 87 GLY A N 1
ATOM 711 C CA . GLY A 1 87 ? 17.931 6.601 -9.537 1.00 90.00 87 GLY A CA 1
ATOM 712 C C . GLY A 1 87 ? 16.516 6.205 -9.101 1.00 90.00 87 GLY A C 1
ATOM 713 O O . GLY A 1 87 ? 16.133 6.545 -7.988 1.00 90.00 87 GLY A O 1
ATOM 714 N N . GLU A 1 88 ? 15.735 5.461 -9.895 1.00 88.88 88 GLU A N 1
ATOM 715 C CA . GLU A 1 88 ? 14.315 5.237 -9.558 1.00 88.88 88 GLU A CA 1
ATOM 716 C C . GLU A 1 88 ? 14.078 4.269 -8.390 1.00 88.88 88 GLU A C 1
ATOM 718 O O . GLU A 1 88 ? 13.078 4.371 -7.687 1.00 88.88 88 GLU A O 1
ATOM 723 N N . LYS A 1 89 ? 15.040 3.383 -8.116 1.00 88.31 89 LYS A N 1
ATOM 724 C CA . LYS A 1 89 ? 15.056 2.532 -6.912 1.00 88.31 89 LYS A CA 1
ATOM 725 C C . LYS A 1 89 ? 15.861 3.130 -5.755 1.00 88.31 89 LYS A C 1
ATOM 727 O O . LYS A 1 89 ? 15.931 2.517 -4.695 1.00 88.31 89 LYS A O 1
ATOM 732 N N . ASN A 1 90 ? 16.500 4.283 -5.961 1.00 90.62 90 ASN A N 1
ATOM 733 C CA . ASN A 1 90 ? 17.344 4.913 -4.955 1.00 90.62 90 ASN A CA 1
ATOM 734 C C . ASN A 1 90 ? 16.549 5.996 -4.210 1.00 90.62 90 ASN A C 1
ATOM 736 O O . ASN A 1 90 ? 16.127 6.992 -4.803 1.00 90.62 90 ASN A O 1
ATOM 740 N N . TYR A 1 91 ? 16.352 5.791 -2.907 1.00 87.38 91 TYR A N 1
ATOM 741 C CA . TYR A 1 91 ? 15.652 6.735 -2.032 1.00 87.38 91 TYR A CA 1
ATOM 742 C C . TYR A 1 91 ? 16.523 7.923 -1.595 1.00 87.38 91 TYR A C 1
ATOM 744 O O . TYR A 1 91 ? 15.982 8.893 -1.080 1.00 87.38 91 TYR A O 1
ATOM 752 N N . ILE A 1 92 ? 17.844 7.861 -1.800 1.00 92.56 92 ILE A N 1
ATOM 753 C CA . ILE A 1 92 ? 18.794 8.906 -1.383 1.00 92.56 92 ILE A CA 1
ATOM 754 C C . ILE A 1 92 ? 18.821 10.073 -2.384 1.00 92.56 92 ILE A C 1
ATOM 756 O O . ILE A 1 92 ? 19.029 11.215 -1.993 1.00 92.56 92 ILE A O 1
ATOM 760 N N . MET A 1 93 ? 18.593 9.810 -3.675 1.00 90.88 93 MET A N 1
ATOM 761 C CA . MET A 1 93 ? 18.624 10.854 -4.706 1.00 90.88 93 MET A CA 1
ATOM 762 C C . MET A 1 93 ? 17.353 11.707 -4.684 1.00 90.88 93 MET A C 1
ATOM 764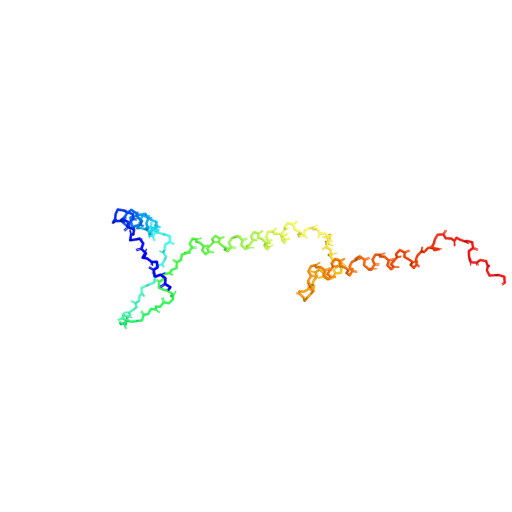 O O . MET A 1 93 ? 16.240 11.168 -4.643 1.00 90.88 93 MET A O 1
ATOM 768 N N . THR A 1 94 ? 17.507 13.024 -4.818 1.00 93.38 94 THR A N 1
ATOM 769 C CA . THR A 1 94 ? 16.371 13.928 -5.034 1.00 93.38 94 THR A CA 1
ATOM 770 C C . THR A 1 94 ? 15.795 13.756 -6.443 1.00 93.38 94 THR A C 1
ATOM 772 O O . THR A 1 94 ? 16.413 13.170 -7.337 1.00 93.38 94 THR A O 1
ATOM 775 N N . ASN A 1 95 ? 14.576 14.248 -6.670 1.00 91.19 95 ASN A N 1
ATOM 776 C CA . ASN A 1 95 ? 13.942 14.168 -7.991 1.00 91.19 95 ASN A CA 1
ATOM 777 C C . ASN A 1 95 ? 14.698 14.981 -9.056 1.00 91.19 95 ASN A C 1
ATOM 779 O O . ASN A 1 95 ? 14.724 14.593 -10.228 1.00 91.1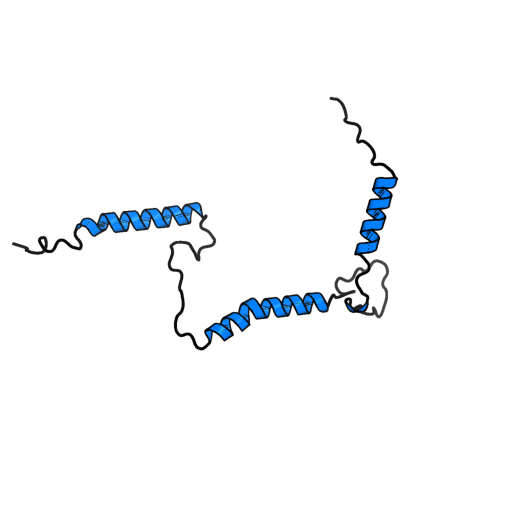9 95 ASN A O 1
ATOM 783 N N . GLU A 1 96 ? 15.331 16.077 -8.643 1.00 92.38 96 GLU A N 1
ATOM 784 C CA . GLU A 1 96 ? 16.158 16.919 -9.505 1.00 92.38 96 GLU A CA 1
ATOM 785 C C . GLU A 1 96 ? 17.438 16.184 -9.905 1.00 92.38 96 GLU A C 1
ATOM 787 O O . GLU A 1 96 ? 17.698 16.033 -11.100 1.00 92.38 96 GLU A O 1
ATOM 792 N N . ASP A 1 97 ? 18.150 15.587 -8.944 1.00 92.62 97 ASP A N 1
ATOM 793 C CA . ASP A 1 97 ? 19.357 14.792 -9.213 1.00 92.62 97 ASP A CA 1
ATOM 794 C C . ASP A 1 97 ? 19.069 13.605 -10.136 1.00 92.62 97 ASP A C 1
ATOM 796 O O . ASP A 1 97 ? 19.843 13.300 -11.045 1.00 92.62 97 ASP A O 1
ATOM 800 N N . LYS A 1 98 ? 17.921 12.935 -9.948 1.00 94.44 98 LYS A N 1
ATOM 801 C CA . LYS A 1 98 ? 17.475 11.849 -10.837 1.00 94.44 98 LYS A CA 1
ATOM 802 C C . LYS A 1 98 ? 17.294 12.344 -12.268 1.00 94.44 98 LYS A C 1
ATOM 804 O O . LYS A 1 98 ? 17.690 11.657 -13.208 1.00 94.44 98 LYS A O 1
ATOM 809 N N . SER A 1 99 ? 16.685 13.514 -12.439 1.00 93.12 99 SER A N 1
ATOM 810 C CA . SER A 1 99 ? 16.414 14.101 -13.754 1.00 93.12 99 SER A CA 1
ATOM 811 C C . SER A 1 99 ? 17.704 14.563 -14.430 1.00 93.12 99 SER A C 1
ATOM 813 O O . SER A 1 99 ? 17.918 14.270 -15.607 1.00 93.12 99 SER A O 1
ATOM 815 N N .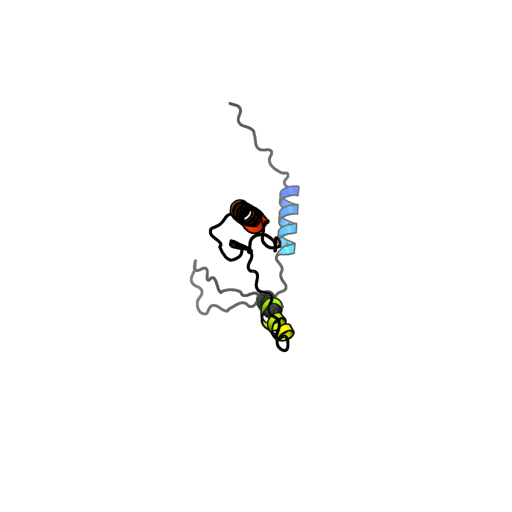 MET A 1 100 ? 18.606 15.182 -13.668 1.00 94.75 100 MET A N 1
ATOM 816 C CA . MET A 1 100 ? 19.918 15.609 -14.142 1.00 94.75 100 MET A CA 1
ATOM 817 C C . MET A 1 100 ? 20.782 14.417 -14.560 1.00 94.75 100 MET A C 1
ATOM 819 O O . MET A 1 100 ? 21.297 14.407 -15.672 1.00 94.75 100 MET A O 1
ATOM 823 N N . ALA A 1 101 ? 20.866 13.368 -13.736 1.00 93.50 101 ALA A N 1
ATOM 824 C CA . ALA A 1 101 ? 21.623 12.156 -14.055 1.00 93.50 101 ALA A CA 1
ATOM 825 C C . ALA A 1 101 ? 21.087 11.433 -15.304 1.00 93.50 101 ALA A C 1
ATOM 827 O O . ALA A 1 101 ? 21.852 10.887 -16.098 1.00 93.50 101 ALA A O 1
ATOM 828 N N . ARG A 1 102 ? 19.762 11.442 -15.515 1.00 94.19 102 ARG A N 1
ATOM 829 C CA . ARG A 1 102 ? 19.152 10.929 -16.754 1.00 94.19 102 ARG A CA 1
ATOM 830 C C . ARG A 1 102 ? 19.566 11.769 -17.955 1.00 94.19 102 ARG A C 1
ATOM 832 O O . ARG A 1 102 ? 19.967 11.211 -18.972 1.00 94.19 102 ARG A O 1
ATOM 839 N N . PHE A 1 103 ? 19.483 13.091 -17.835 1.00 94.50 103 PHE A N 1
ATOM 840 C CA . PHE A 1 103 ? 19.830 14.013 -18.910 1.00 94.50 103 PHE A CA 1
ATOM 841 C C . PHE A 1 103 ? 21.309 13.915 -19.303 1.00 94.50 103 PHE A C 1
ATOM 843 O O . PHE A 1 103 ? 21.626 13.800 -20.487 1.00 94.50 103 PHE A O 1
ATOM 850 N N . THR A 1 104 ? 22.215 13.886 -18.324 1.00 94.50 104 THR A N 1
ATOM 851 C CA . THR A 1 104 ? 23.655 13.750 -18.573 1.00 94.50 104 THR A CA 1
ATOM 852 C C . THR A 1 104 ? 23.979 12.414 -19.230 1.00 94.50 104 THR A C 1
ATOM 854 O O . THR A 1 104 ? 24.669 12.400 -20.246 1.00 94.50 104 THR A O 1
ATOM 857 N N . ALA A 1 105 ? 23.416 11.302 -18.745 1.00 92.62 105 ALA A N 1
ATOM 858 C CA . ALA A 1 105 ? 23.612 9.987 -19.355 1.00 92.62 105 ALA A CA 1
ATOM 859 C C . ALA A 1 105 ? 23.119 9.933 -20.813 1.00 92.62 105 ALA A C 1
ATOM 861 O O . ALA A 1 105 ? 23.791 9.360 -21.673 1.00 92.62 105 ALA A O 1
ATOM 862 N N . VAL A 1 106 ? 21.974 10.556 -21.114 1.00 91.00 106 VAL A N 1
ATOM 863 C CA . VAL A 1 106 ? 21.457 10.669 -22.488 1.00 91.00 106 VAL A CA 1
ATOM 864 C C . VAL A 1 106 ? 22.403 11.495 -23.362 1.00 91.00 106 VAL A C 1
ATOM 866 O O . VAL A 1 106 ? 22.748 11.060 -24.460 1.00 91.00 106 VAL A O 1
ATOM 869 N N . ARG A 1 107 ? 22.873 12.648 -22.871 1.00 90.94 107 ARG A N 1
ATOM 870 C CA . ARG A 1 107 ? 23.777 13.541 -23.614 1.00 90.94 107 ARG A CA 1
ATOM 871 C C . ARG A 1 107 ? 25.137 12.896 -23.887 1.00 90.94 107 ARG A C 1
ATOM 873 O O . ARG A 1 107 ? 25.625 12.973 -25.011 1.00 90.94 107 ARG A O 1
ATOM 880 N N . VAL A 1 108 ? 25.716 12.214 -22.897 1.00 89.38 108 VAL A N 1
ATOM 881 C CA . VAL A 1 108 ? 26.973 11.457 -23.044 1.00 89.38 108 VAL A CA 1
ATOM 882 C C . VAL A 1 108 ? 26.803 10.333 -24.065 1.00 89.38 108 VAL A C 1
ATOM 884 O O . VAL A 1 108 ? 27.629 10.179 -24.964 1.00 89.38 108 VAL A O 1
ATOM 887 N N . LYS A 1 109 ? 25.695 9.583 -23.993 1.00 86.00 109 LYS A N 1
ATOM 888 C CA . LYS A 1 109 ? 25.392 8.531 -24.968 1.00 86.00 109 LYS A CA 1
ATOM 889 C C . LYS A 1 109 ? 25.219 9.087 -26.382 1.00 86.00 109 LYS A C 1
ATOM 891 O O . LYS A 1 109 ? 25.623 8.420 -27.320 1.00 86.00 109 LYS A O 1
ATOM 896 N N . ALA A 1 110 ? 24.630 10.266 -26.560 1.00 85.38 110 ALA A N 1
ATOM 897 C CA . ALA A 1 110 ? 24.525 10.889 -27.880 1.00 85.38 110 ALA A CA 1
ATOM 898 C C . ALA A 1 110 ? 25.897 11.348 -28.406 1.00 85.38 110 ALA A C 1
ATOM 900 O O . ALA A 1 110 ? 26.210 11.148 -29.576 1.00 85.38 110 ALA A O 1
ATOM 901 N N . HIS A 1 111 ? 26.735 11.916 -27.536 1.00 80.38 111 HIS A N 1
ATOM 902 C CA . HIS A 1 111 ? 28.049 12.430 -27.915 1.00 80.38 111 HIS A CA 1
ATOM 903 C C . HIS A 1 111 ? 29.030 11.327 -28.340 1.00 80.38 111 HIS A C 1
ATOM 905 O O . HIS A 1 111 ? 29.695 11.461 -29.363 1.00 80.38 111 HIS A O 1
ATOM 911 N N . ASN A 1 112 ? 29.079 10.212 -27.606 1.00 72.38 112 ASN A N 1
ATOM 912 C CA . ASN A 1 112 ? 30.034 9.121 -27.850 1.00 72.38 112 ASN A CA 1
ATOM 913 C C . ASN A 1 112 ? 29.671 8.232 -29.051 1.00 72.38 112 ASN A C 1
ATOM 915 O O . ASN A 1 112 ? 30.344 7.241 -29.310 1.00 72.38 112 ASN A O 1
ATOM 919 N N . LYS A 1 113 ? 28.570 8.529 -29.747 1.00 68.38 113 LYS A N 1
ATOM 920 C CA . LYS A 1 113 ? 27.978 7.665 -30.773 1.00 68.38 113 LYS A CA 1
ATOM 921 C C . LYS A 1 113 ? 27.878 8.327 -32.150 1.00 68.38 113 LYS A C 1
ATOM 923 O O . LYS A 1 113 ? 27.113 7.860 -32.989 1.00 68.38 113 LYS A O 1
ATOM 928 N N . LYS A 1 114 ? 28.635 9.404 -32.386 1.00 67.94 114 LYS A N 1
ATOM 929 C CA . LYS A 1 114 ? 28.583 10.175 -33.639 1.00 67.94 114 LYS A CA 1
ATOM 930 C C . LYS A 1 114 ? 28.936 9.355 -34.892 1.00 67.94 114 LYS A C 1
ATOM 932 O O . LYS A 1 114 ? 28.396 9.671 -35.942 1.00 67.94 114 LYS A O 1
ATOM 937 N N . SER A 1 115 ? 29.749 8.299 -34.783 1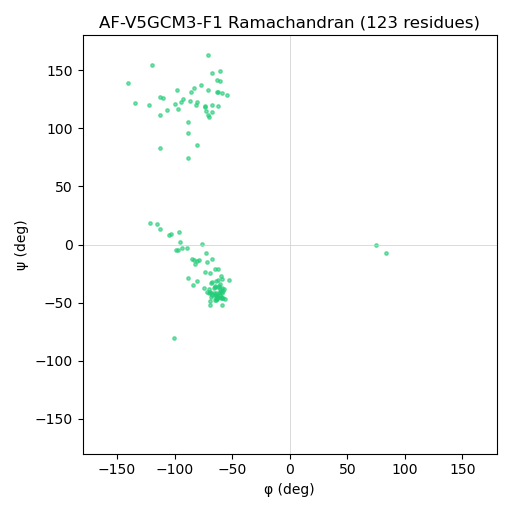.00 70.44 115 SER A N 1
ATOM 938 C CA . SER A 1 115 ? 30.186 7.469 -35.921 1.00 70.44 115 SER A CA 1
ATOM 939 C C . SER A 1 115 ? 29.657 6.029 -35.917 1.00 70.44 115 SER A C 1
ATOM 941 O O . SER A 1 115 ? 30.126 5.218 -36.700 1.00 70.44 115 SER A O 1
ATOM 943 N N . ILE A 1 116 ? 28.657 5.671 -35.094 1.00 66.88 116 ILE A N 1
ATOM 944 C CA . ILE A 1 116 ? 28.176 4.266 -35.032 1.00 66.88 116 ILE A CA 1
ATOM 945 C C . ILE A 1 116 ? 27.673 3.742 -36.381 1.00 66.88 116 ILE A C 1
ATOM 947 O O . ILE A 1 116 ? 27.719 2.545 -36.637 1.00 66.88 116 ILE A O 1
ATOM 951 N N . PHE A 1 117 ? 27.154 4.634 -37.219 1.00 73.56 117 PHE A N 1
ATOM 952 C CA . PHE A 1 117 ? 26.629 4.293 -38.536 1.00 73.56 117 PHE A CA 1
ATOM 953 C C . PHE A 1 117 ? 27.575 4.711 -39.672 1.00 73.56 117 PHE A C 1
ATOM 955 O O . PHE A 1 117 ? 27.171 4.652 -40.828 1.00 73.56 117 PHE A O 1
ATOM 962 N N . ASN A 1 118 ? 28.799 5.161 -39.363 1.00 74.31 118 ASN A N 1
ATOM 963 C CA . ASN A 1 118 ? 29.791 5.507 -40.377 1.00 74.31 118 ASN A CA 1
ATOM 964 C C . ASN A 1 118 ? 30.607 4.255 -40.730 1.00 74.31 118 ASN A C 1
ATOM 966 O O . ASN A 1 118 ? 31.550 3.921 -40.024 1.00 74.31 118 ASN A O 1
ATOM 970 N N . LEU A 1 119 ? 30.224 3.549 -41.799 1.00 70.75 119 LEU A N 1
ATOM 971 C CA . LEU A 1 119 ? 30.932 2.348 -42.275 1.00 70.75 119 LEU A CA 1
ATOM 972 C C . LEU A 1 119 ? 32.278 2.666 -42.958 1.00 70.75 119 LEU A C 1
ATOM 974 O O . LEU A 1 119 ? 33.006 1.744 -43.304 1.00 70.75 119 LEU A O 1
ATOM 978 N N . ALA A 1 120 ? 32.591 3.944 -43.190 1.00 68.44 120 ALA A N 1
ATOM 979 C CA . ALA A 1 120 ? 33.775 4.365 -43.938 1.00 68.44 120 ALA A CA 1
ATOM 980 C C . ALA A 1 120 ? 35.069 4.417 -43.102 1.00 68.44 120 ALA A C 1
ATOM 982 O O . ALA A 1 120 ? 36.144 4.516 -43.680 1.00 68.44 120 ALA A O 1
ATOM 983 N N . ASP A 1 121 ? 34.984 4.354 -41.767 1.00 60.84 121 ASP A N 1
ATOM 984 C CA . ASP A 1 121 ? 36.149 4.536 -40.881 1.00 60.84 121 ASP A CA 1
ATOM 985 C C . ASP A 1 121 ? 36.909 3.221 -40.564 1.00 60.84 121 ASP A C 1
ATOM 987 O O . ASP A 1 121 ? 37.940 3.275 -39.897 1.00 60.84 121 ASP A O 1
ATOM 991 N N . ASP A 1 122 ? 36.438 2.056 -41.039 1.00 59.97 122 ASP A N 1
ATOM 992 C CA . ASP A 1 122 ? 37.072 0.738 -40.805 1.00 59.97 122 ASP A CA 1
ATOM 993 C C . ASP A 1 122 ? 38.015 0.278 -41.948 1.00 59.97 122 ASP A C 1
ATOM 995 O O . ASP A 1 122 ? 38.599 -0.806 -41.867 1.00 59.97 122 ASP A O 1
ATOM 999 N N . GLU A 1 123 ? 38.228 1.083 -42.999 1.00 57.75 123 GLU A N 1
ATOM 1000 C CA . GLU A 1 123 ? 39.318 0.843 -43.962 1.00 57.75 123 GLU A CA 1
ATOM 1001 C C . GLU A 1 123 ? 40.645 1.360 -43.386 1.00 57.75 123 GLU A C 1
ATOM 1003 O O . GLU A 1 123 ? 41.074 2.490 -43.614 1.00 57.75 123 GLU A O 1
ATOM 1008 N N . VAL A 1 124 ? 41.296 0.505 -42.596 1.00 53.78 124 VAL A N 1
ATOM 1009 C CA . VAL A 1 124 ? 42.699 0.665 -42.198 1.00 53.78 124 VAL A CA 1
ATOM 1010 C C . VAL A 1 124 ? 43.582 0.414 -43.427 1.00 53.78 124 VAL A C 1
ATOM 1012 O O . VAL A 1 124 ? 43.686 -0.729 -43.879 1.00 53.78 124 VAL A O 1
ATOM 1015 N N . LEU A 1 125 ? 44.213 1.472 -43.949 1.00 42.81 125 LEU A N 1
ATOM 1016 C CA . LEU A 1 125 ? 45.435 1.386 -44.762 1.00 42.81 125 LEU A CA 1
ATOM 1017 C C . LEU A 1 125 ? 46.667 1.423 -43.848 1.00 42.81 125 LEU A C 1
ATOM 1019 O O . LEU A 1 125 ? 46.677 2.270 -42.924 1.00 42.81 125 LEU A O 1
#

pLDDT: mean 83.3, std 13.14, range [42.81, 98.19]

Radius of gyration: 32.19 Å; Cα contacts (8 Å, |Δi|>4): 32; chains: 1; bounding box: 70×64×84 Å

Nearest PDB structures (foldseek):
  7mq9-assembly1_ST  TM=6.558E-01  e=2.386E-04  Homo sapiens

Mean predicted aligned error: 14.2 Å

Solvent-accessible surface area (backbone atoms only — not comparable to full-atom values): 8217 Å² total; per-residue (Å²): 137,85,82,81,78,81,80,78,76,56,70,66,61,54,48,57,55,50,51,63,52,56,71,72,65,70,66,61,70,90,50,49,47,73,59,82,75,93,71,89,59,89,91,70,81,68,92,71,46,60,45,50,60,60,62,54,50,51,52,51,50,51,50,40,58,68,47,58,49,50,49,60,77,38,68,90,53,89,80,75,93,74,90,76,61,66,54,75,89,43,87,84,58,51,74,63,57,30,51,49,53,44,50,50,54,52,51,51,57,57,64,81,47,80,56,80,84,54,81,76,79,76,74,81,127

Secondary structure (DSSP, 8-state):
---PPP-PPPHHHHHHHHHHHHTTS---GGG-EEPPPSS--TT---TTSEE-HHHHHHHHHHHHHHTHHHHHHHTT---------TTTT-SSS-HHHHHHHHHHHHHHHHHTTTTTT-GGGG---

Foldseek 3Di:
DDDDDDDDDDPVVVVVVVVVVVVVPCDPPVQKDADDDPDDDPPDDDPPRIDRVVVVVVVVVVVCCVPVVVCVVCVPPPDDDDDPQPCPPPPVDDPVRSVVVNVVVVVVVVVVCPCVPPPPPPPDD

Sequence (125 aa):
MAKRKNKRKSADYVHSKKESVKSKNVMNPFEIHVNKEKLRVLGKKQKNDRGVPGISRAKAIQKRKHTLLKEYKGLHKSNKFMDKRIGEKNYIMTNEDKSMARFTAVRVKAHNKKSIFNLADDEVL

InterPro domains:
  IPR007276 Nucleolar protein 14 [PF04147] (24-124)
  IPR007276 Nucleolar protein 14 [PTHR23183] (4-123)

Organism: Anoplophora glabripennis (NCBI:txid217634)